Protein AF-M6WNR9-F1 (afdb_monomer)

Radius of gyration: 14.49 Å; Cα contacts (8 Å, |Δi|>4): 56; chains: 1; bounding box: 36×25×39 Å

Secondary structure (DSSP, 8-state):
-TT--SS-----HHHHHHHHIIIIISS-SS--HHHHHH-HHHHHHHHHHSHHHHHHTS-HHHHTSTTHHHHHHT--HHHHHHHHHHHHHHHHHT-

Sequence (95 aa):
MEYLKTEPVFFPRKAFLNYYLKNIQGDSKNKTLDDVFDDESAWIRFLKEELNEVKSGLSSLVKLYPKTPNLILQSRIQWAKKFYKPFLDWRKDDL

Organism: NCBI:txid1192866

Mean predicted aligned error: 7.33 Å

pLDDT: mean 78.73, std 12.07, range [42.5, 92.12]

Foldseek 3Di:
DVPDDPDDQDDQPVLVVVLCCVDPVNDPPPDDPVNSLVCQVVVLVSCVVCVVVSLVPDDPVCVPDPCSSVSSSPHHSPVVCVVPVVVVVVVVVVD

Structure (mmCIF, N/CA/C/O backbone):
data_AF-M6WNR9-F1
#
_entry.id   AF-M6WNR9-F1
#
loop_
_atom_site.group_PDB
_atom_site.id
_atom_site.type_symbol
_atom_site.label_atom_id
_atom_site.label_alt_id
_atom_site.label_comp_id
_atom_site.label_asym_id
_atom_site.label_entity_id
_atom_site.label_seq_id
_atom_site.pdbx_PDB_ins_code
_atom_site.Cartn_x
_atom_site.Cartn_y
_atom_site.Cartn_z
_atom_site.occupancy
_atom_site.B_iso_or_equiv
_atom_site.auth_seq_id
_atom_site.auth_comp_id
_atom_site.auth_asym_id
_atom_site.auth_atom_id
_atom_site.pdbx_PDB_model_num
ATOM 1 N N . MET A 1 1 ? -14.806 -13.948 -12.678 1.00 42.50 1 MET A N 1
ATOM 2 C CA . MET A 1 1 ? -15.259 -13.942 -11.266 1.00 42.50 1 MET A CA 1
ATOM 3 C C . MET A 1 1 ? -14.174 -13.486 -10.274 1.00 42.50 1 MET A C 1
ATOM 5 O O . MET A 1 1 ? -14.425 -13.509 -9.082 1.00 42.50 1 MET A O 1
ATOM 9 N N . GLU A 1 2 ? -12.995 -13.015 -10.711 1.00 54.34 2 GLU A N 1
ATOM 10 C CA . GLU A 1 2 ? -11.884 -12.653 -9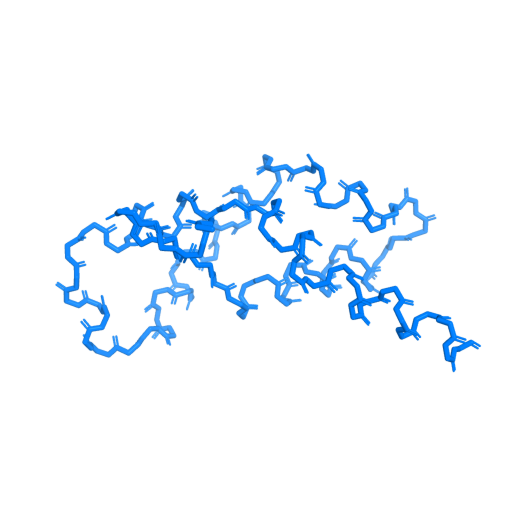.800 1.00 54.34 2 GLU A CA 1
ATOM 11 C C . GLU A 1 2 ? -11.995 -11.257 -9.148 1.00 54.34 2 GLU A C 1
ATOM 13 O O . GLU A 1 2 ? -11.171 -10.899 -8.308 1.00 54.34 2 GLU A O 1
ATOM 18 N N . TYR A 1 3 ? -13.001 -10.462 -9.530 1.00 53.50 3 TYR A N 1
ATOM 19 C CA . TYR A 1 3 ? -13.147 -9.065 -9.101 1.00 53.50 3 TYR A CA 1
ATOM 20 C C . TYR A 1 3 ? -13.914 -8.891 -7.780 1.00 53.5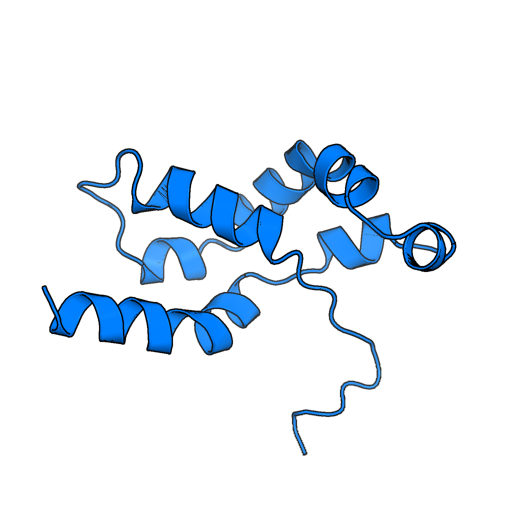0 3 TYR A C 1
ATOM 22 O O . TYR A 1 3 ? -13.772 -7.859 -7.131 1.00 53.50 3 TYR A O 1
ATOM 30 N N . LEU A 1 4 ? -14.696 -9.891 -7.356 1.00 55.72 4 LEU A N 1
ATOM 31 C CA . LEU A 1 4 ? -15.412 -9.883 -6.077 1.00 55.72 4 LEU A CA 1
ATOM 32 C C . LEU A 1 4 ? -14.622 -10.709 -5.061 1.00 55.72 4 LEU A C 1
ATOM 34 O O . LEU A 1 4 ? -14.726 -11.933 -5.012 1.00 55.72 4 LEU A O 1
ATOM 38 N N . LYS A 1 5 ? -13.795 -10.031 -4.265 1.00 60.62 5 LYS A N 1
ATOM 39 C CA . LYS A 1 5 ? -13.130 -10.639 -3.110 1.00 60.62 5 LYS A CA 1
ATOM 40 C C . LYS A 1 5 ? -14.097 -10.604 -1.926 1.00 60.62 5 LYS A C 1
ATOM 42 O O . LYS A 1 5 ? -14.644 -9.550 -1.615 1.00 60.62 5 LYS A O 1
ATOM 47 N N . THR A 1 6 ? -14.285 -11.744 -1.265 1.00 67.25 6 THR A N 1
ATOM 48 C CA . THR A 1 6 ? -15.037 -11.848 -0.002 1.00 67.25 6 THR A CA 1
ATOM 49 C C . THR A 1 6 ? -14.431 -10.978 1.094 1.00 67.25 6 THR A C 1
ATOM 51 O O . THR A 1 6 ? -15.162 -10.424 1.908 1.00 67.25 6 THR A O 1
ATOM 54 N N . GLU A 1 7 ? -13.109 -10.807 1.079 1.00 67.38 7 GLU A N 1
ATOM 55 C CA . GLU A 1 7 ? -12.408 -9.849 1.928 1.00 67.38 7 GLU A CA 1
ATOM 56 C C . GLU A 1 7 ? -11.946 -8.635 1.108 1.00 67.38 7 GLU A C 1
ATOM 58 O O . GLU A 1 7 ? -11.281 -8.804 0.080 1.00 67.38 7 GLU A O 1
ATOM 63 N N . PRO A 1 8 ? -12.266 -7.403 1.538 1.00 70.00 8 PRO A N 1
ATOM 64 C CA . PRO A 1 8 ? -11.836 -6.208 0.832 1.00 70.00 8 PRO A CA 1
ATOM 65 C C . PRO A 1 8 ? -10.308 -6.102 0.850 1.00 70.00 8 PRO A C 1
ATOM 67 O O . PRO A 1 8 ? -9.675 -6.128 1.904 1.00 70.00 8 PRO A O 1
ATOM 70 N N . VAL A 1 9 ? -9.713 -5.940 -0.332 1.00 72.88 9 VAL A N 1
ATOM 71 C CA . VAL A 1 9 ? -8.277 -5.680 -0.461 1.00 72.88 9 VAL A CA 1
ATOM 72 C C . VAL A 1 9 ? -8.058 -4.178 -0.386 1.00 72.88 9 VAL A C 1
ATOM 74 O O . VAL A 1 9 ? -8.500 -3.429 -1.258 1.00 72.88 9 VAL A O 1
ATOM 77 N N . PHE A 1 10 ? -7.369 -3.734 0.659 1.00 79.81 10 PHE A N 1
ATOM 78 C CA . PHE A 1 10 ? -6.948 -2.348 0.779 1.00 79.81 10 PHE A CA 1
ATOM 79 C C . PHE A 1 10 ? -5.595 -2.157 0.085 1.00 79.81 10 PHE A C 1
ATOM 81 O O . PHE A 1 10 ? -4.658 -2.913 0.329 1.00 79.81 10 PHE A O 1
ATOM 88 N N . PHE A 1 11 ? -5.490 -1.133 -0.765 1.00 86.75 11 PHE A N 1
ATOM 89 C CA . PHE A 1 11 ? -4.237 -0.763 -1.419 1.00 86.75 11 PHE A CA 1
ATOM 90 C C . PHE A 1 11 ? -4.016 0.762 -1.347 1.00 86.75 11 PHE A C 1
ATOM 92 O O . PHE A 1 11 ? -4.755 1.521 -1.989 1.00 86.75 11 PHE A O 1
ATOM 99 N N . PRO A 1 12 ? -3.025 1.255 -0.577 1.00 88.06 12 PRO A N 1
ATOM 100 C CA . PRO A 1 12 ? -2.788 2.685 -0.398 1.00 88.06 12 PRO A CA 1
ATOM 101 C C . PRO A 1 12 ? -2.097 3.297 -1.623 1.00 88.06 12 PRO A C 1
ATOM 103 O O . PRO A 1 12 ? -0.873 3.399 -1.687 1.00 88.06 12 PRO A O 1
ATOM 106 N N . ARG A 1 13 ? -2.893 3.777 -2.588 1.00 87.31 13 ARG A N 1
ATOM 107 C CA . ARG A 1 13 ? -2.394 4.350 -3.856 1.00 87.31 13 ARG A CA 1
ATOM 108 C C . ARG A 1 13 ? -1.356 5.463 -3.671 1.00 87.31 13 ARG A C 1
ATOM 110 O O . ARG A 1 13 ? -0.355 5.478 -4.376 1.00 87.31 13 ARG A O 1
ATOM 117 N N . LYS A 1 14 ? -1.575 6.381 -2.719 1.00 86.00 14 LYS A N 1
ATOM 118 C CA . LYS A 1 14 ? -0.643 7.490 -2.440 1.00 86.00 14 LYS A CA 1
ATOM 119 C C . LYS A 1 14 ? 0.704 6.978 -1.915 1.00 86.00 14 LYS A C 1
ATOM 121 O O . LYS A 1 14 ? 1.745 7.428 -2.376 1.00 86.00 14 LYS A O 1
ATOM 126 N N . ALA A 1 15 ? 0.678 6.000 -1.007 1.00 89.56 15 ALA A N 1
ATOM 127 C CA . ALA A 1 15 ? 1.894 5.371 -0.499 1.00 89.56 15 ALA A CA 1
ATOM 128 C C . ALA A 1 15 ? 2.640 4.635 -1.613 1.00 89.56 15 ALA A C 1
ATOM 130 O O . ALA A 1 15 ? 3.851 4.777 -1.727 1.00 89.56 15 ALA A O 1
ATOM 131 N N . PHE A 1 16 ? 1.919 3.915 -2.479 1.00 89.06 16 PHE A N 1
ATOM 132 C CA . PHE A 1 16 ? 2.523 3.266 -3.640 1.00 89.06 16 PHE A CA 1
ATOM 133 C C . PHE A 1 16 ? 3.186 4.269 -4.585 1.00 89.06 16 PHE A C 1
ATOM 135 O O . PHE A 1 16 ? 4.308 4.034 -5.014 1.00 89.06 16 PHE A O 1
ATOM 142 N N . LEU A 1 17 ? 2.543 5.404 -4.873 1.00 86.62 17 LEU A N 1
ATOM 143 C CA . LEU A 1 17 ? 3.146 6.438 -5.712 1.00 86.62 17 LEU A CA 1
ATOM 144 C C . LEU A 1 17 ? 4.431 6.994 -5.081 1.00 86.62 17 LEU A C 1
ATOM 146 O O . LEU A 1 17 ? 5.447 7.097 -5.760 1.00 86.62 17 LEU A O 1
ATOM 150 N N . ASN A 1 18 ? 4.418 7.286 -3.779 1.00 87.62 18 ASN A N 1
ATOM 151 C CA . ASN A 1 18 ? 5.614 7.733 -3.062 1.00 87.62 18 ASN A CA 1
ATOM 152 C C . ASN A 1 18 ? 6.725 6.670 -3.095 1.00 87.62 18 ASN A C 1
ATOM 154 O O . ASN A 1 18 ? 7.885 6.996 -3.341 1.00 87.62 18 ASN A O 1
ATOM 158 N N . TYR A 1 19 ? 6.369 5.401 -2.882 1.00 87.88 19 TYR A N 1
ATOM 159 C CA . TYR A 1 19 ? 7.287 4.268 -2.961 1.00 87.88 19 TYR A CA 1
ATOM 160 C C . TYR A 1 19 ? 7.900 4.139 -4.360 1.00 87.88 19 TYR A C 1
ATOM 162 O O . TYR A 1 19 ? 9.117 4.024 -4.491 1.00 87.88 19 TYR A O 1
ATOM 170 N N . TYR A 1 20 ? 7.072 4.234 -5.401 1.00 82.31 20 TYR A N 1
ATOM 171 C CA . TYR A 1 20 ? 7.483 4.208 -6.800 1.00 82.31 20 TYR A CA 1
ATOM 172 C C . TYR A 1 20 ? 8.464 5.344 -7.120 1.00 82.31 20 TYR A C 1
ATOM 174 O O . TYR A 1 20 ? 9.549 5.099 -7.641 1.00 82.31 20 TYR A O 1
ATOM 182 N N . LEU A 1 21 ? 8.127 6.585 -6.756 1.00 82.31 21 LEU A N 1
ATOM 183 C CA . LEU A 1 21 ? 8.982 7.748 -7.008 1.00 82.31 21 LEU A CA 1
ATOM 184 C C . LEU A 1 21 ? 10.343 7.611 -6.311 1.00 82.31 21 LEU A C 1
ATOM 186 O O . LEU A 1 21 ? 11.375 7.798 -6.952 1.00 82.31 21 LEU A O 1
ATOM 190 N N . LYS A 1 22 ? 10.348 7.213 -5.031 1.00 82.38 22 LYS A N 1
ATOM 191 C CA . LYS A 1 22 ? 11.574 7.034 -4.233 1.00 82.38 22 LYS A CA 1
ATOM 192 C C . LYS A 1 22 ? 12.479 5.920 -4.782 1.00 82.38 22 LYS A C 1
ATOM 194 O O . LYS A 1 22 ? 13.690 6.092 -4.805 1.00 82.38 22 LYS A O 1
ATOM 199 N N . ASN A 1 23 ? 11.910 4.792 -5.217 1.00 75.56 23 ASN A N 1
ATOM 200 C CA . ASN A 1 23 ? 12.678 3.578 -5.539 1.00 75.56 23 ASN A CA 1
ATOM 201 C C . ASN A 1 23 ? 12.914 3.341 -7.041 1.00 75.56 23 ASN A C 1
ATOM 203 O O . ASN A 1 23 ? 13.752 2.513 -7.389 1.00 75.56 23 ASN A O 1
ATOM 207 N N . ILE A 1 24 ? 12.191 4.024 -7.934 1.00 68.44 24 ILE A N 1
ATOM 208 C CA . ILE A 1 24 ? 12.306 3.837 -9.394 1.00 68.44 24 ILE A CA 1
ATOM 209 C C . ILE A 1 24 ? 12.766 5.121 -10.085 1.00 68.44 24 ILE A C 1
ATOM 211 O O . ILE A 1 24 ? 13.652 5.060 -10.929 1.00 68.44 24 ILE A O 1
ATOM 215 N N . GLN A 1 25 ? 12.214 6.284 -9.720 1.00 66.56 25 GLN A N 1
ATOM 216 C CA . GLN A 1 25 ? 12.616 7.566 -10.319 1.00 66.56 25 GLN A CA 1
ATOM 217 C C . GLN A 1 25 ? 13.795 8.246 -9.606 1.00 66.56 25 GLN A C 1
ATOM 219 O O . GLN A 1 25 ? 14.504 9.019 -10.242 1.00 66.56 25 GLN A O 1
ATOM 224 N N . GLY A 1 26 ? 13.996 7.979 -8.311 1.00 56.12 26 GLY A N 1
ATOM 225 C CA . GLY A 1 26 ? 14.937 8.721 -7.470 1.00 56.12 26 GLY A CA 1
ATOM 226 C C . GLY A 1 26 ? 16.418 8.371 -7.630 1.00 56.12 26 GLY A C 1
ATOM 227 O O . GLY A 1 26 ? 17.231 9.279 -7.521 1.00 56.12 26 GLY A O 1
ATOM 228 N N . ASP A 1 27 ? 16.789 7.101 -7.863 1.00 51.25 27 ASP A N 1
ATOM 229 C CA . ASP A 1 27 ? 18.219 6.712 -7.856 1.00 51.25 27 ASP A CA 1
ATOM 230 C C . ASP A 1 27 ? 18.544 5.313 -8.439 1.00 51.25 27 ASP A C 1
ATOM 232 O O . ASP A 1 27 ? 19.519 4.660 -8.065 1.00 51.25 27 ASP A O 1
ATOM 236 N N . SER A 1 28 ? 17.723 4.781 -9.347 1.00 50.66 28 SER A N 1
ATOM 237 C CA . SER A 1 28 ? 17.828 3.368 -9.751 1.00 50.66 28 SER A CA 1
ATOM 238 C C . SER A 1 28 ? 18.489 3.180 -11.112 1.00 50.66 28 SER A C 1
ATOM 240 O O . SER A 1 28 ? 17.846 2.781 -12.077 1.00 50.66 28 SER A O 1
ATOM 242 N N . LYS A 1 29 ? 19.814 3.362 -11.185 1.00 55.06 29 LYS A N 1
ATOM 243 C CA . LYS A 1 29 ? 20.597 2.811 -12.312 1.00 55.06 29 LYS A CA 1
ATOM 244 C C . LYS A 1 29 ? 20.598 1.270 -12.346 1.00 55.06 29 LYS A C 1
ATOM 246 O O . LYS A 1 29 ? 20.948 0.705 -13.373 1.00 55.06 29 LYS A O 1
ATOM 251 N N . ASN A 1 30 ? 20.168 0.602 -11.264 1.00 56.69 30 ASN A N 1
ATOM 252 C CA . ASN A 1 30 ? 20.327 -0.848 -11.088 1.00 56.69 30 ASN A CA 1
ATOM 253 C C . ASN A 1 30 ? 19.040 -1.640 -10.777 1.00 56.69 30 ASN A C 1
ATOM 255 O O . ASN A 1 30 ? 19.136 -2.853 -10.621 1.00 56.69 30 ASN A O 1
ATOM 259 N N . LYS A 1 31 ? 17.858 -1.013 -10.652 1.00 65.12 31 LYS A N 1
ATOM 260 C CA . LYS A 1 31 ? 16.601 -1.737 -10.367 1.00 65.12 31 LYS A CA 1
ATOM 261 C C . LYS A 1 31 ? 15.591 -1.564 -11.489 1.00 65.12 31 LYS A C 1
ATOM 263 O O . LYS A 1 31 ? 15.201 -0.443 -11.820 1.00 65.12 31 LYS A O 1
ATOM 268 N N . THR A 1 32 ? 15.152 -2.683 -12.048 1.00 72.44 32 THR A N 1
ATOM 269 C CA . THR A 1 32 ? 14.039 -2.719 -12.994 1.00 72.44 32 THR A CA 1
ATOM 270 C C . THR A 1 32 ? 12.709 -2.533 -12.257 1.00 72.44 32 THR A C 1
ATOM 272 O O . THR A 1 32 ? 12.616 -2.703 -11.041 1.00 72.44 32 THR A O 1
ATOM 275 N N . LEU A 1 33 ? 11.651 -2.169 -12.990 1.00 74.25 33 LEU A N 1
ATOM 276 C CA . LEU A 1 33 ? 10.299 -2.093 -12.421 1.00 74.25 33 LEU A CA 1
ATOM 277 C C . LEU A 1 33 ? 9.863 -3.433 -11.818 1.00 74.25 33 LEU A C 1
ATOM 279 O O . LEU A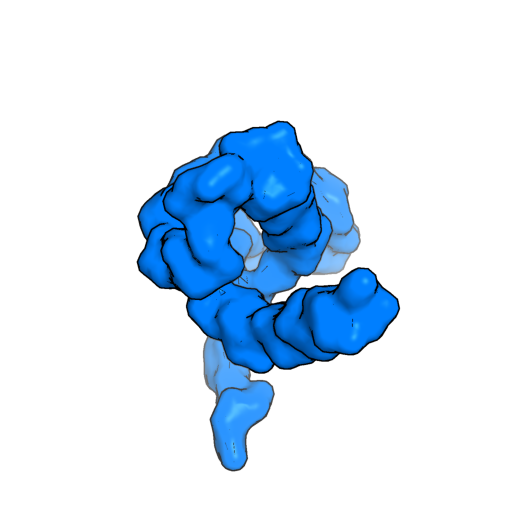 1 33 ? 9.203 -3.441 -10.782 1.00 74.25 33 LEU A O 1
ATOM 283 N N . ASP A 1 34 ? 10.236 -4.547 -12.450 1.00 79.38 34 ASP A N 1
ATOM 284 C CA . ASP A 1 34 ? 9.892 -5.881 -11.966 1.00 79.38 34 ASP A CA 1
ATOM 285 C C . ASP A 1 34 ? 10.567 -6.188 -10.624 1.00 79.38 34 ASP A C 1
ATOM 287 O O . ASP A 1 34 ? 9.878 -6.649 -9.716 1.00 79.38 34 ASP A O 1
ATOM 291 N N . ASP A 1 35 ? 11.833 -5.796 -10.430 1.00 80.06 35 ASP A N 1
ATOM 292 C CA . ASP A 1 35 ? 12.534 -5.967 -9.144 1.00 80.06 35 ASP A CA 1
ATOM 293 C C . ASP A 1 35 ? 11.813 -5.262 -7.985 1.00 80.06 35 ASP A C 1
ATOM 295 O O . ASP A 1 35 ? 11.812 -5.735 -6.849 1.00 80.06 35 ASP A O 1
ATOM 299 N N . VAL A 1 36 ? 11.183 -4.116 -8.259 1.00 80.62 36 VAL A N 1
ATOM 300 C CA . VAL A 1 36 ? 10.440 -3.349 -7.251 1.00 80.62 36 VAL A CA 1
ATOM 301 C C . VAL A 1 36 ? 9.083 -3.976 -6.951 1.00 80.62 36 VAL A C 1
ATOM 303 O O . VAL A 1 36 ? 8.653 -3.974 -5.799 1.00 80.62 36 VAL A O 1
ATOM 306 N N . PHE A 1 37 ? 8.404 -4.525 -7.958 1.00 83.50 37 PHE A N 1
ATOM 307 C CA . PHE A 1 37 ? 7.146 -5.238 -7.741 1.00 83.50 37 PHE A CA 1
ATOM 308 C C . PHE A 1 37 ? 7.341 -6.608 -7.082 1.00 83.50 37 PHE A C 1
ATOM 310 O O . PHE A 1 37 ? 6.417 -7.091 -6.428 1.00 83.50 37 PHE A O 1
ATOM 317 N N . ASP A 1 38 ? 8.506 -7.233 -7.239 1.00 86.69 38 ASP A N 1
ATOM 318 C CA . ASP A 1 38 ? 8.782 -8.564 -6.693 1.00 86.69 38 ASP A CA 1
ATOM 319 C C . ASP A 1 38 ? 9.318 -8.519 -5.243 1.00 86.69 38 ASP A C 1
ATOM 321 O O . ASP A 1 38 ? 9.221 -9.512 -4.518 1.00 86.69 38 ASP A O 1
ATOM 325 N N . ASP A 1 39 ? 9.760 -7.352 -4.756 1.00 87.75 39 ASP A N 1
ATOM 326 C CA . ASP A 1 39 ? 10.195 -7.138 -3.366 1.00 87.75 39 ASP A CA 1
ATOM 327 C C . ASP A 1 39 ? 9.036 -6.763 -2.413 1.00 87.75 39 ASP A C 1
ATOM 329 O O . ASP A 1 39 ? 8.896 -5.638 -1.917 1.00 87.75 39 ASP A O 1
ATOM 333 N N . GLU A 1 40 ? 8.197 -7.754 -2.106 1.00 89.25 40 GLU A N 1
ATOM 334 C CA . GLU A 1 40 ? 7.072 -7.615 -1.165 1.00 89.25 40 GLU A CA 1
ATOM 335 C C . GLU A 1 40 ? 7.535 -7.226 0.256 1.00 89.25 40 GLU A C 1
ATOM 337 O O . GLU A 1 40 ? 6.828 -6.538 0.997 1.00 89.25 40 GLU A O 1
ATOM 342 N N . SER A 1 41 ? 8.750 -7.621 0.645 1.00 89.69 41 SER A N 1
ATOM 343 C CA . SER A 1 41 ? 9.290 -7.335 1.979 1.00 89.69 41 SER A CA 1
ATOM 344 C C . SER A 1 41 ? 9.660 -5.862 2.137 1.00 89.69 41 SER A C 1
ATOM 346 O O . SER A 1 41 ? 9.342 -5.254 3.168 1.00 89.69 41 SER A O 1
ATOM 348 N N . ALA A 1 42 ? 10.289 -5.261 1.123 1.00 89.56 42 ALA A N 1
ATOM 349 C CA . ALA A 1 42 ? 10.574 -3.830 1.117 1.00 89.56 42 ALA A CA 1
ATOM 350 C C . ALA A 1 42 ? 9.291 -2.995 1.108 1.00 89.56 42 ALA A C 1
ATOM 352 O O . ALA A 1 42 ? 9.227 -1.983 1.811 1.00 89.56 42 ALA A O 1
ATOM 353 N N . TRP A 1 43 ? 8.264 -3.437 0.381 1.00 90.94 43 TRP A N 1
ATOM 354 C CA . TRP A 1 43 ? 6.953 -2.796 0.402 1.00 90.94 43 TRP A CA 1
ATOM 355 C C . TRP A 1 43 ? 6.314 -2.811 1.797 1.00 90.94 43 TRP A C 1
ATOM 357 O O . TRP A 1 43 ? 5.911 -1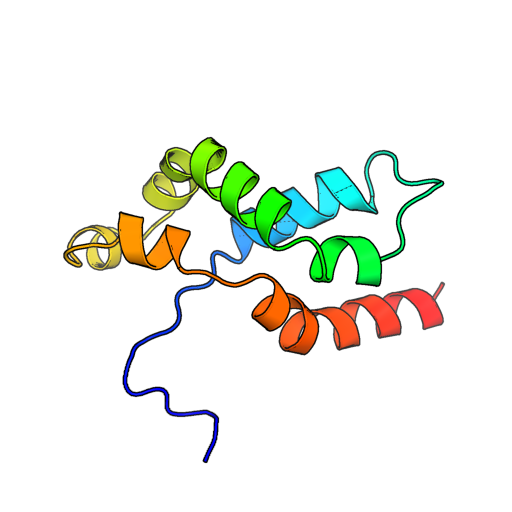.762 2.304 1.00 90.94 43 TRP A O 1
ATOM 367 N N . ILE A 1 44 ? 6.276 -3.967 2.467 1.00 90.88 44 ILE A N 1
ATOM 368 C CA . ILE A 1 44 ? 5.719 -4.072 3.826 1.00 90.88 44 ILE A CA 1
ATOM 369 C C . ILE A 1 44 ? 6.511 -3.205 4.814 1.00 90.88 44 ILE A C 1
ATOM 371 O O . ILE A 1 44 ? 5.912 -2.567 5.683 1.00 90.88 44 ILE A O 1
ATOM 375 N N . ARG A 1 45 ? 7.846 -3.160 4.702 1.00 92.00 45 ARG A N 1
ATOM 376 C CA . ARG A 1 45 ? 8.682 -2.294 5.550 1.00 92.00 45 ARG A CA 1
ATOM 377 C C . ARG A 1 45 ? 8.340 -0.819 5.340 1.00 92.00 45 ARG A C 1
ATOM 379 O O . ARG A 1 45 ? 8.066 -0.130 6.317 1.00 92.00 45 ARG A O 1
ATOM 386 N N . PHE A 1 46 ? 8.259 -0.380 4.087 1.00 91.50 46 PHE A N 1
ATOM 387 C CA . PHE A 1 46 ? 7.854 0.982 3.744 1.00 91.50 46 PHE A CA 1
ATOM 388 C C . PHE A 1 46 ? 6.465 1.324 4.299 1.00 91.50 46 PHE A C 1
ATOM 390 O O . PHE A 1 46 ? 6.273 2.374 4.905 1.00 91.50 46 PHE A O 1
ATOM 397 N N . LEU A 1 47 ? 5.494 0.414 4.175 1.00 91.12 47 LEU A N 1
ATOM 398 C CA . LEU A 1 47 ? 4.157 0.626 4.730 1.00 91.12 47 LEU A CA 1
ATOM 399 C C . LEU A 1 47 ? 4.133 0.735 6.254 1.00 91.12 47 LEU A C 1
ATOM 401 O O . LEU A 1 47 ? 3.289 1.452 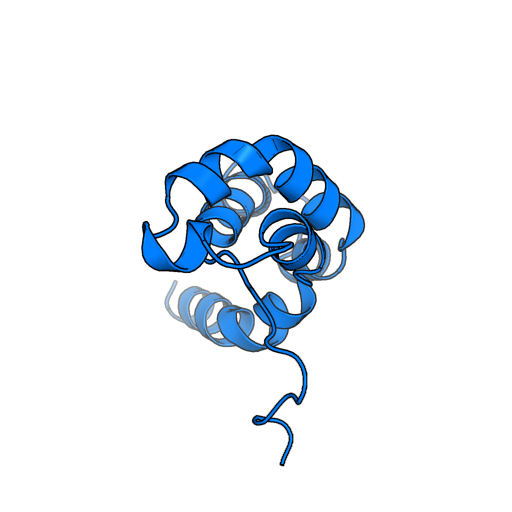6.783 1.00 91.12 47 LEU A O 1
ATOM 405 N N . LYS A 1 48 ? 5.019 0.030 6.967 1.00 92.12 48 LYS A N 1
ATOM 406 C CA . LYS A 1 48 ? 5.139 0.164 8.427 1.00 92.12 48 LYS A CA 1
ATOM 407 C C . LYS A 1 48 ? 5.659 1.545 8.815 1.00 92.12 48 LYS A C 1
ATOM 409 O O . LYS A 1 48 ? 5.144 2.126 9.766 1.00 92.12 48 LYS A O 1
ATOM 414 N N . GLU A 1 49 ? 6.636 2.062 8.077 1.00 91.75 49 GLU A N 1
ATOM 415 C CA . GLU A 1 49 ? 7.210 3.396 8.292 1.00 91.75 49 GLU A CA 1
ATOM 416 C C . GLU A 1 49 ? 6.184 4.500 7.987 1.00 91.75 49 GLU A C 1
ATOM 418 O O . GLU A 1 49 ? 5.997 5.428 8.772 1.00 91.75 49 GLU A O 1
ATOM 423 N N . GLU A 1 50 ? 5.439 4.350 6.893 1.00 89.00 50 GLU A N 1
ATOM 424 C CA . GLU A 1 50 ? 4.487 5.349 6.388 1.00 89.00 50 GLU A CA 1
ATOM 425 C C . GLU A 1 50 ? 3.063 5.155 6.950 1.00 89.00 50 GLU A C 1
ATOM 427 O O . GLU A 1 50 ? 2.131 5.877 6.588 1.00 89.00 50 GLU A O 1
ATOM 432 N N . LEU A 1 51 ? 2.860 4.190 7.858 1.00 89.12 51 LEU A N 1
ATOM 433 C CA . LEU A 1 51 ? 1.538 3.784 8.354 1.00 89.12 51 LEU A CA 1
ATOM 434 C C . LEU A 1 51 ? 0.742 4.966 8.917 1.00 89.12 51 LEU A C 1
ATOM 436 O O . LEU A 1 51 ? -0.465 5.075 8.696 1.00 89.12 51 LEU A O 1
ATOM 440 N N . ASN A 1 52 ? 1.412 5.854 9.650 1.00 87.12 52 ASN A N 1
ATOM 441 C CA . ASN A 1 52 ? 0.778 7.024 10.250 1.00 87.12 52 ASN A CA 1
ATOM 442 C C . ASN A 1 52 ? 0.337 8.045 9.199 1.00 87.12 52 ASN A C 1
ATOM 444 O O . ASN A 1 52 ? -0.763 8.587 9.318 1.00 87.12 52 ASN A O 1
ATOM 448 N N . GLU A 1 53 ? 1.138 8.270 8.158 1.00 87.81 53 GLU A N 1
ATOM 449 C CA . GLU A 1 53 ? 0.773 9.169 7.062 1.00 87.81 53 GLU A CA 1
ATOM 450 C C . GLU A 1 53 ? -0.367 8.584 6.218 1.00 87.81 53 GLU A C 1
ATOM 452 O O . GLU A 1 53 ? -1.327 9.281 5.881 1.00 87.81 53 GLU A O 1
ATOM 457 N N . VAL A 1 54 ? -0.334 7.276 5.949 1.00 86.75 54 VAL A N 1
ATOM 458 C CA . VAL 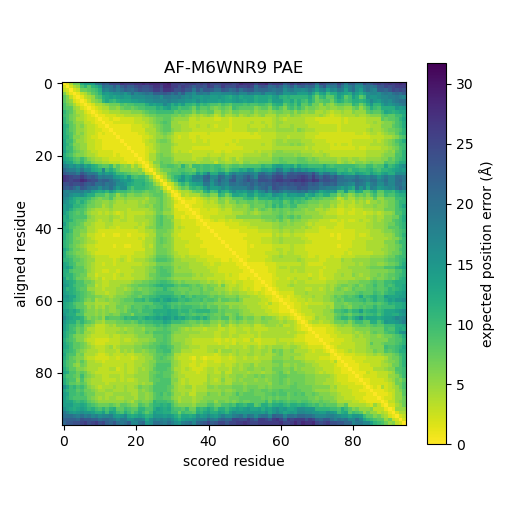A 1 54 ? -1.443 6.594 5.270 1.00 86.75 54 VAL A CA 1
ATOM 459 C C . VAL A 1 54 ? -2.724 6.747 6.081 1.00 86.75 54 VAL A C 1
ATOM 461 O O . VAL A 1 54 ? -3.748 7.143 5.528 1.00 86.75 54 VAL A O 1
ATOM 464 N N . LYS A 1 55 ? -2.671 6.498 7.396 1.00 86.44 55 LYS A N 1
ATOM 465 C CA . LYS A 1 55 ? -3.827 6.644 8.290 1.00 86.44 55 LYS A CA 1
ATOM 466 C C . LYS A 1 55 ? -4.330 8.080 8.362 1.00 86.44 55 LYS A C 1
ATOM 468 O O . LYS A 1 55 ? -5.544 8.273 8.397 1.00 86.44 55 LYS A O 1
ATOM 473 N N . SER A 1 56 ? -3.450 9.080 8.402 1.00 86.62 56 SER A N 1
ATOM 474 C CA . SER A 1 56 ? -3.862 10.485 8.492 1.00 86.62 56 SER A CA 1
ATOM 475 C C . SER A 1 56 ? -4.628 10.923 7.241 1.00 86.62 56 SER A C 1
ATOM 477 O O . SER A 1 56 ? -5.655 11.594 7.379 1.00 86.62 56 SER A O 1
ATOM 479 N N . GLY A 1 57 ? -4.214 10.439 6.065 1.00 84.25 57 GLY A N 1
ATOM 480 C CA . GLY A 1 57 ? -4.861 10.691 4.775 1.00 84.25 57 GLY A CA 1
ATOM 481 C C . GLY A 1 57 ? -6.187 9.957 4.537 1.00 84.25 57 GLY A C 1
ATOM 482 O O . GLY A 1 57 ? -6.868 10.251 3.556 1.00 84.25 57 GLY A O 1
ATOM 483 N N . LEU A 1 58 ? -6.583 9.017 5.404 1.00 85.44 58 LEU A N 1
ATOM 484 C CA . LEU A 1 58 ? -7.878 8.340 5.290 1.00 85.44 58 LEU A CA 1
ATOM 485 C C . LEU A 1 58 ? -9.038 9.269 5.658 1.00 85.44 58 LEU A C 1
ATOM 487 O O . LEU A 1 58 ? -8.937 10.102 6.566 1.00 85.44 58 LEU A O 1
ATOM 491 N N . SER A 1 59 ? -10.181 9.062 5.001 1.00 84.31 59 SER A N 1
ATOM 492 C CA . SER A 1 59 ? -11.423 9.730 5.384 1.00 84.31 59 SER A CA 1
ATOM 493 C C . SER A 1 59 ? -11.839 9.331 6.802 1.00 84.31 59 SER A C 1
ATOM 495 O O . SER A 1 59 ? -11.516 8.240 7.285 1.00 84.31 59 SER A O 1
ATOM 497 N N . SER A 1 60 ? -12.584 10.210 7.475 1.00 85.25 60 SER A N 1
ATOM 498 C CA . SER A 1 60 ? -13.083 9.960 8.833 1.00 85.25 60 SER A CA 1
ATOM 499 C C . SER A 1 60 ? -13.876 8.658 8.923 1.00 85.25 60 SER A C 1
ATOM 501 O O . SER A 1 60 ? -13.733 7.931 9.896 1.00 85.25 60 SER A O 1
ATOM 503 N N . LEU A 1 61 ? -14.638 8.318 7.879 1.00 81.88 61 LEU A N 1
ATOM 504 C CA . LEU A 1 61 ? -15.413 7.082 7.821 1.00 81.88 61 LEU A CA 1
ATOM 505 C C . LEU A 1 61 ? -14.524 5.831 7.789 1.00 81.88 61 LEU A C 1
ATOM 507 O O . LEU A 1 61 ? -14.773 4.884 8.526 1.00 81.88 61 LEU A O 1
ATOM 511 N N . VAL A 1 62 ? -13.460 5.824 6.979 1.00 77.75 62 VAL A N 1
ATOM 512 C CA . VAL A 1 62 ? -12.553 4.665 6.891 1.00 77.75 62 VAL A CA 1
ATOM 513 C C . VAL A 1 62 ? -11.772 4.487 8.194 1.00 77.75 62 VAL A C 1
ATOM 515 O O . VAL A 1 62 ? -11.535 3.360 8.614 1.00 77.75 62 VAL A O 1
ATOM 518 N N . LYS A 1 63 ? -11.438 5.581 8.889 1.00 80.88 63 LYS A N 1
ATOM 519 C CA . LYS A 1 63 ? -10.782 5.534 10.209 1.00 80.88 63 LYS A CA 1
ATOM 520 C C . LYS A 1 63 ? -11.622 4.828 11.280 1.00 80.88 63 LYS A C 1
ATOM 522 O O . LYS A 1 63 ? -11.041 4.290 12.220 1.00 80.88 63 LYS A O 1
ATOM 527 N N . LEU A 1 64 ? -12.950 4.809 11.138 1.00 82.19 64 LEU A N 1
ATOM 528 C CA . LEU A 1 64 ? -13.857 4.095 12.045 1.00 82.19 64 LEU A CA 1
ATOM 529 C C . LEU A 1 64 ? -13.845 2.578 11.821 1.00 82.19 64 LEU A C 1
ATOM 531 O O . LEU A 1 64 ? -14.314 1.838 12.684 1.00 82.19 64 LEU A O 1
ATOM 535 N N . TYR A 1 65 ? -13.315 2.097 10.689 1.00 79.50 65 TYR A N 1
ATOM 536 C CA . TYR A 1 65 ? -13.288 0.670 10.405 1.00 79.50 65 TYR A CA 1
ATOM 537 C C . TYR A 1 65 ? -12.315 -0.053 11.360 1.00 79.50 65 TYR A C 1
ATOM 539 O O . TYR A 1 65 ? -11.117 0.278 11.407 1.00 79.50 65 TYR A O 1
ATOM 547 N N . PRO A 1 66 ? -12.783 -1.062 12.120 1.00 74.31 66 PRO A N 1
ATOM 548 C CA . PRO A 1 66 ? -11.920 -1.838 13.000 1.00 74.31 66 PRO A CA 1
ATOM 549 C C . PRO A 1 66 ? -10.794 -2.490 12.199 1.00 74.31 66 PRO A C 1
ATOM 551 O O . PRO A 1 66 ? -11.006 -2.972 11.093 1.00 74.31 66 PRO A O 1
ATOM 554 N N . LYS A 1 67 ? -9.584 -2.556 12.760 1.00 82.88 67 LYS A N 1
ATOM 555 C CA . LYS A 1 67 ? -8.424 -3.196 12.106 1.00 82.88 67 LYS A CA 1
ATOM 556 C C . LYS A 1 67 ? -7.934 -2.495 10.826 1.00 82.88 67 LYS A C 1
ATOM 558 O O . LYS A 1 67 ? -7.173 -3.096 10.073 1.00 82.88 67 LYS A O 1
ATOM 563 N N . THR A 1 68 ? -8.262 -1.217 10.613 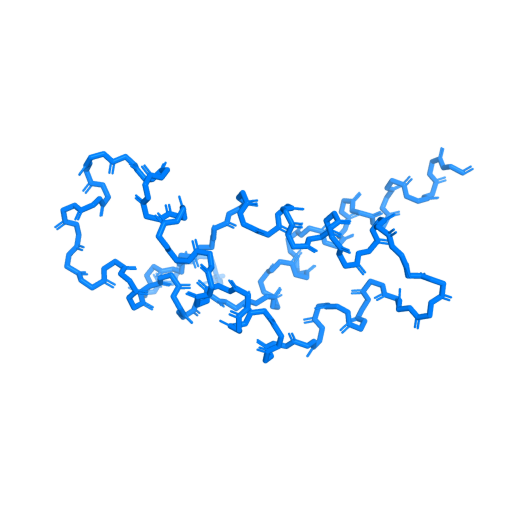1.00 80.75 68 THR A N 1
ATOM 564 C CA . THR A 1 68 ? -7.688 -0.399 9.520 1.00 80.75 68 THR A CA 1
ATOM 565 C C . THR A 1 68 ? -6.156 -0.508 9.401 1.00 80.75 68 THR A C 1
ATOM 567 O O . THR A 1 68 ? -5.674 -0.702 8.287 1.00 80.75 68 THR A O 1
ATOM 570 N N . PRO A 1 69 ? -5.360 -0.475 10.495 1.00 83.75 69 PRO A N 1
ATOM 571 C CA . PRO A 1 69 ? -3.913 -0.686 10.394 1.00 83.75 69 PRO A CA 1
ATOM 572 C C . PRO A 1 69 ? -3.538 -2.052 9.806 1.00 83.75 69 PRO A C 1
ATOM 574 O O . PRO A 1 69 ? -2.637 -2.138 8.980 1.00 83.75 69 PRO A O 1
ATOM 577 N N . ASN A 1 70 ? -4.260 -3.109 10.183 1.00 85.38 70 ASN A N 1
ATOM 578 C CA . ASN A 1 70 ? -3.995 -4.459 9.689 1.00 85.38 70 ASN A CA 1
ATOM 579 C C . ASN A 1 70 ? -4.339 -4.572 8.202 1.00 85.38 70 ASN A C 1
ATOM 581 O O . ASN A 1 70 ? -3.577 -5.180 7.460 1.00 85.38 70 ASN A O 1
ATOM 585 N N . LEU A 1 71 ? -5.429 -3.936 7.758 1.00 83.75 71 LEU A N 1
ATOM 586 C CA . LEU A 1 71 ? -5.785 -3.880 6.338 1.00 83.75 71 LEU A CA 1
ATOM 587 C C . LEU A 1 71 ? -4.712 -3.174 5.503 1.00 83.75 71 LEU A C 1
ATOM 589 O O . LEU A 1 71 ? -4.374 -3.649 4.423 1.00 83.75 71 LEU A O 1
ATOM 593 N N . ILE A 1 72 ? -4.149 -2.070 6.009 1.00 86.19 72 ILE A N 1
ATOM 594 C CA . ILE A 1 72 ? -3.048 -1.368 5.335 1.00 86.19 72 ILE A CA 1
ATOM 595 C C . ILE A 1 72 ? -1.842 -2.300 5.190 1.00 86.19 72 ILE A C 1
ATOM 597 O O . ILE A 1 72 ? -1.300 -2.429 4.098 1.00 86.19 72 ILE A O 1
ATOM 601 N N . LEU A 1 73 ? -1.451 -2.985 6.266 1.00 86.25 73 LEU A N 1
ATOM 602 C CA . LEU A 1 73 ? -0.269 -3.854 6.286 1.00 86.25 73 LEU A CA 1
ATOM 603 C C . LEU A 1 73 ? -0.442 -5.170 5.508 1.00 86.25 73 LEU A C 1
ATOM 605 O O . LEU A 1 73 ? 0.551 -5.804 5.167 1.00 86.25 73 LEU A O 1
ATOM 609 N N . GLN A 1 74 ? -1.678 -5.581 5.219 1.00 86.88 74 GLN A N 1
ATOM 610 C CA . GLN A 1 74 ? -1.986 -6.730 4.359 1.00 86.88 74 GLN A CA 1
ATOM 611 C C . GLN A 1 74 ? -1.955 -6.391 2.859 1.00 86.88 74 GLN A C 1
ATOM 613 O O . GLN A 1 74 ? -2.092 -7.292 2.026 1.00 86.88 74 GLN A O 1
ATOM 618 N N . SER A 1 75 ? -1.782 -5.113 2.505 1.00 86.50 75 SER A N 1
ATOM 619 C CA . SER A 1 75 ? -1.658 -4.662 1.120 1.00 86.50 75 SER A CA 1
ATOM 620 C C . SER A 1 75 ? -0.477 -5.339 0.433 1.00 86.50 75 SER A C 1
ATOM 622 O O . SER A 1 75 ? 0.654 -5.199 0.891 1.0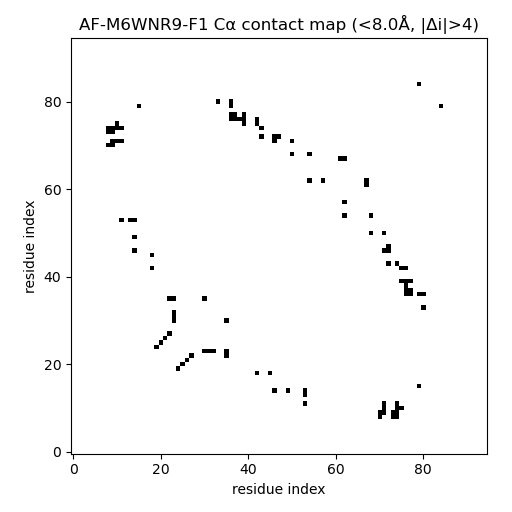0 86.50 75 SER A O 1
ATOM 624 N N . ARG A 1 76 ? -0.726 -5.983 -0.713 1.00 87.62 76 ARG A N 1
ATOM 625 C CA . ARG A 1 76 ? 0.313 -6.653 -1.505 1.00 87.62 76 ARG A CA 1
ATOM 626 C C . ARG A 1 76 ? 0.765 -5.813 -2.694 1.00 87.62 76 ARG A C 1
ATOM 628 O O . ARG A 1 76 ? -0.085 -5.408 -3.493 1.00 87.62 76 ARG A O 1
ATOM 635 N N . ILE A 1 77 ? 2.068 -5.603 -2.870 1.00 88.25 77 ILE A N 1
ATOM 636 C CA . ILE A 1 77 ? 2.602 -4.836 -4.013 1.00 88.25 77 ILE A CA 1
ATOM 637 C C . ILE A 1 77 ? 2.379 -5.551 -5.350 1.00 88.25 77 ILE A C 1
ATOM 639 O O . ILE A 1 77 ? 2.205 -4.901 -6.379 1.00 88.25 77 ILE A O 1
ATOM 643 N N . GLN A 1 78 ? 2.232 -6.876 -5.343 1.00 85.75 78 GLN A N 1
ATOM 644 C CA . GLN A 1 78 ? 1.841 -7.646 -6.532 1.00 85.75 78 GLN A CA 1
ATOM 645 C C . GLN A 1 78 ? 0.498 -7.204 -7.135 1.00 85.75 78 GLN A C 1
ATOM 647 O O . GLN A 1 78 ? 0.277 -7.321 -8.343 1.00 85.75 78 GLN A O 1
ATOM 652 N N . TRP A 1 79 ? -0.404 -6.644 -6.323 1.00 83.88 79 TRP A N 1
ATOM 653 C CA . TRP A 1 79 ? -1.633 -6.045 -6.846 1.00 83.88 79 TRP A CA 1
ATOM 654 C C . TRP A 1 79 ? -1.325 -4.825 -7.719 1.00 83.88 79 TRP A C 1
ATOM 656 O O . TRP A 1 79 ? -1.896 -4.652 -8.797 1.00 83.88 79 TRP A O 1
ATOM 666 N N . ALA A 1 80 ? -0.347 -4.030 -7.286 1.00 83.62 80 ALA A N 1
ATOM 667 C CA . ALA A 1 80 ? 0.157 -2.889 -8.025 1.00 83.62 80 ALA A CA 1
ATOM 668 C C . ALA A 1 80 ? 0.828 -3.307 -9.338 1.00 83.62 80 ALA A C 1
ATOM 670 O O . ALA A 1 80 ? 0.659 -2.612 -10.333 1.00 83.62 80 ALA A O 1
ATOM 671 N N . LYS A 1 81 ? 1.514 -4.459 -9.377 1.00 85.56 81 LYS A N 1
ATOM 672 C CA . LYS A 1 81 ? 2.079 -5.018 -10.617 1.00 85.56 81 LYS A CA 1
ATOM 673 C C . LYS A 1 81 ? 0.985 -5.226 -11.662 1.00 85.56 81 LYS A C 1
ATOM 675 O O . LYS A 1 81 ? 1.078 -4.709 -12.764 1.00 85.56 81 LYS A O 1
ATOM 680 N N . LYS A 1 82 ? -0.107 -5.909 -11.308 1.00 82.44 82 LYS A N 1
ATOM 681 C CA . LYS A 1 82 ? -1.214 -6.160 -12.250 1.00 82.44 82 LYS A CA 1
ATOM 682 C C . LYS A 1 82 ? -1.938 -4.881 -12.678 1.00 82.44 82 LYS A C 1
ATOM 684 O O . LYS A 1 82 ? -2.390 -4.798 -13.814 1.00 82.44 82 LYS A O 1
ATOM 689 N N . PHE A 1 83 ? -2.076 -3.914 -11.770 1.00 83.00 83 PHE A N 1
ATOM 690 C CA . PHE A 1 83 ? -2.864 -2.710 -12.024 1.00 83.00 83 PHE A CA 1
ATOM 691 C C . PHE A 1 83 ? -2.058 -1.582 -12.680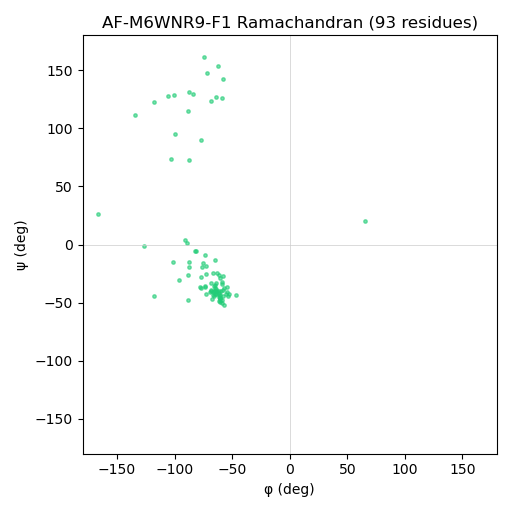 1.00 83.00 83 PHE A C 1
ATOM 693 O O . PHE A 1 83 ? -2.523 -0.990 -13.643 1.00 83.00 83 PHE A O 1
ATOM 700 N N . TYR A 1 84 ? -0.867 -1.267 -12.168 1.00 82.00 84 TYR A N 1
ATOM 701 C CA . TYR A 1 84 ? -0.070 -0.108 -12.581 1.00 82.00 84 TYR A CA 1
ATOM 702 C C . TYR A 1 84 ? 0.988 -0.427 -13.632 1.00 82.00 84 TYR A C 1
ATOM 704 O O . TYR A 1 84 ? 1.274 0.449 -14.444 1.00 82.00 84 TYR A O 1
ATOM 712 N N . LYS A 1 85 ? 1.554 -1.644 -13.659 1.00 81.12 85 LYS A N 1
ATOM 713 C CA . LYS A 1 85 ? 2.607 -1.999 -14.629 1.00 81.12 85 LYS A CA 1
ATOM 714 C C . LYS A 1 85 ? 2.189 -1.724 -16.082 1.00 81.12 85 LYS A C 1
ATOM 716 O O . LYS A 1 85 ? 2.971 -1.067 -16.755 1.00 81.12 85 LYS A O 1
ATOM 721 N N . PRO A 1 86 ? 0.968 -2.070 -16.548 1.00 83.44 86 PRO A N 1
ATOM 722 C CA . PRO A 1 86 ? 0.565 -1.767 -17.925 1.00 83.44 86 PRO A CA 1
ATOM 723 C C . PRO A 1 86 ? 0.627 -0.271 -18.273 1.00 83.44 86 PRO A C 1
ATOM 725 O O . PRO A 1 86 ? 1.057 0.093 -19.360 1.00 83.44 86 PRO A O 1
ATOM 728 N N . PHE A 1 87 ? 0.246 0.611 -17.341 1.00 80.50 87 PHE A N 1
ATOM 729 C CA . PHE A 1 87 ? 0.300 2.063 -17.553 1.00 80.50 87 PHE A CA 1
ATOM 730 C C . PHE A 1 87 ? 1.730 2.607 -17.520 1.00 80.50 87 PHE A C 1
ATOM 732 O O . PHE A 1 87 ? 2.056 3.556 -18.229 1.00 80.50 87 PHE A O 1
ATOM 739 N N . LEU A 1 88 ? 2.571 2.035 -16.659 1.00 78.25 88 LEU A N 1
ATOM 740 C CA . LEU A 1 88 ? 3.968 2.437 -16.513 1.00 78.25 88 LEU A CA 1
ATOM 741 C C . LEU A 1 88 ? 4.814 1.972 -17.701 1.00 78.25 88 LEU A C 1
ATOM 743 O O . LEU A 1 88 ? 5.698 2.713 -18.121 1.00 78.25 88 LEU A O 1
ATOM 747 N N . ASP A 1 89 ? 4.518 0.789 -18.241 1.00 78.44 89 ASP A N 1
ATOM 748 C CA . ASP A 1 89 ? 5.134 0.256 -19.455 1.00 78.44 89 ASP A CA 1
ATOM 749 C C . ASP A 1 89 ? 4.712 1.085 -20.677 1.00 78.44 89 ASP A C 1
ATOM 751 O O . ASP A 1 89 ? 5.583 1.557 -21.396 1.00 78.44 89 ASP A O 1
ATOM 755 N N . TRP A 1 90 ? 3.415 1.389 -20.842 1.00 76.19 90 TRP A N 1
ATOM 756 C CA . TRP A 1 90 ? 2.942 2.238 -21.948 1.00 76.19 90 TRP A CA 1
ATOM 757 C C . TRP A 1 90 ? 3.642 3.604 -21.990 1.00 76.19 90 TRP A C 1
ATOM 759 O O . TRP A 1 90 ? 4.087 4.051 -23.040 1.00 76.19 90 TRP A O 1
ATOM 769 N N . ARG A 1 91 ? 3.826 4.251 -20.832 1.00 69.19 91 ARG A N 1
ATOM 770 C CA . ARG A 1 91 ? 4.524 5.543 -20.756 1.00 69.19 91 ARG A CA 1
ATOM 771 C C . ARG A 1 91 ? 5.994 5.471 -21.198 1.00 69.19 91 ARG A C 1
ATOM 773 O O . ARG A 1 91 ? 6.558 6.505 -21.545 1.00 69.19 91 ARG A O 1
ATOM 780 N N . LYS A 1 92 ? 6.638 4.303 -21.124 1.00 65.31 92 LYS A N 1
ATOM 781 C CA . LYS A 1 92 ? 8.013 4.131 -21.613 1.00 65.31 92 LYS A CA 1
ATOM 782 C C . LYS A 1 92 ? 8.082 4.012 -23.130 1.00 65.31 92 LYS A C 1
ATOM 784 O O . LYS A 1 92 ? 9.109 4.380 -23.673 1.00 65.31 92 LYS A O 1
ATOM 789 N N . ASP A 1 93 ? 7.028 3.520 -23.774 1.00 59.06 93 ASP A N 1
ATOM 790 C CA . ASP A 1 93 ? 6.980 3.386 -25.233 1.00 59.06 93 ASP A CA 1
ATOM 791 C C . ASP A 1 93 ? 6.747 4.743 -25.935 1.00 59.06 93 ASP A C 1
ATOM 793 O O . ASP A 1 93 ? 7.067 4.892 -27.111 1.00 59.06 93 ASP A O 1
ATOM 797 N N . ASP A 1 94 ? 6.232 5.743 -25.206 1.00 49.72 94 ASP A N 1
ATOM 798 C CA . ASP A 1 94 ? 6.014 7.122 -25.680 1.00 49.72 94 ASP A CA 1
ATOM 799 C C . ASP A 1 94 ? 7.234 8.064 -25.475 1.00 49.72 94 ASP A C 1
ATOM 801 O O . ASP A 1 94 ? 7.146 9.257 -25.785 1.00 49.72 94 ASP A O 1
ATOM 805 N N . LEU A 1 95 ? 8.355 7.567 -24.929 1.00 46.62 95 LEU A N 1
ATOM 806 C CA . LEU A 1 95 ? 9.599 8.314 -24.651 1.00 46.62 95 LEU A CA 1
ATOM 807 C C . LEU A 1 95 ? 10.778 7.768 -25.463 1.00 46.62 95 LEU A C 1
ATOM 809 O O . LEU A 1 95 ? 11.573 8.608 -25.943 1.00 46.62 95 LEU A O 1
#

Nearest PDB structures (foldseek):
  4iji-assembly2_C  TM=2.370E-01  e=3.644E+00  Pseudomonas protegens Pf-5
  7vcf-assembly1_W  TM=3.057E-01  e=9.545E+00  Chlamydomonas reinhardtii

Solvent-accessible surface area (backbone atoms only — not comparable to full-atom values): 5850 Å² total; per-residue (Å²): 126,87,83,72,59,96,64,86,83,46,71,65,62,71,60,49,50,52,51,44,44,60,62,54,73,63,76,39,92,85,53,55,74,63,61,62,38,68,38,51,65,61,50,48,53,51,48,63,74,44,40,64,62,57,58,66,71,45,54,77,72,60,69,68,43,85,62,48,70,57,42,58,66,64,39,58,49,58,58,46,43,74,67,47,42,66,59,58,53,52,59,57,77,79,108